Protein AF-A0A1B8G669-F1 (afdb_monomer)

Organism: NCBI:txid342668

Solvent-accessible surface area (backbone atoms only — not comparable to full-atom values): 7742 Å² total; per-residue (Å²): 76,89,90,43,80,83,47,59,54,50,76,42,77,56,64,81,62,70,72,69,57,39,79,70,33,42,80,42,39,36,42,38,40,19,25,47,84,47,41,55,90,72,31,67,42,45,39,46,28,55,77,31,49,72,41,61,69,50,46,32,31,29,53,52,32,22,74,42,31,85,47,66,61,32,31,49,42,53,76,68,62,53,53,67,71,57,50,62,73,39,25,88,41,30,24,78,47,56,22,59,59,42,46,53,52,54,51,50,53,51,51,44,50,46,37,32,62,76,65,68,42,66,71,62,54,60,61,54,51,38,79,77,34,91,51,44,42,76,61,84,130

Foldseek 3Di:
DVPDPPDQEEEAEADQDDDDLLPQEDAHEYEYEHEAPPDVVPHVSRVSRVVRHNYHYFYKYFYQAARCLLDCVLVCCVVVVPDPVVCVVCCNHGGPPRSVVSVVLNVLLVVQVCCCRVVVDDNCSNVVSCVVDVRMDTPDD

Structure (mmCIF, N/CA/C/O backbone):
data_AF-A0A1B8G669-F1
#
_entry.id   AF-A0A1B8G669-F1
#
loop_
_atom_site.group_PDB
_atom_site.id
_atom_site.type_symbol
_atom_site.label_atom_id
_atom_site.label_alt_id
_atom_site.label_comp_id
_atom_site.label_asym_id
_atom_site.label_entity_id
_atom_site.label_seq_id
_atom_site.pdbx_PDB_ins_code
_atom_site.Cartn_x
_atom_site.Cartn_y
_atom_site.Cartn_z
_atom_site.occupancy
_atom_site.B_iso_or_equiv
_atom_site.auth_seq_id
_atom_site.auth_comp_id
_atom_site.auth_asym_id
_atom_site.auth_atom_id
_atom_site.pdbx_PDB_model_num
ATOM 1 N N . MET A 1 1 ? -19.199 2.134 6.176 1.00 77.00 1 MET A N 1
ATOM 2 C CA . MET A 1 1 ? -18.895 2.968 7.336 1.00 77.00 1 MET A CA 1
ATOM 3 C C . MET A 1 1 ? -19.622 4.311 7.298 1.00 77.00 1 MET A C 1
ATOM 5 O O . MET A 1 1 ? -20.506 4.502 8.116 1.00 77.00 1 MET A O 1
ATOM 9 N N . LEU A 1 2 ? -19.334 5.208 6.340 1.00 85.50 2 LEU A N 1
ATOM 10 C CA . LEU A 1 2 ? -19.938 6.555 6.314 1.00 85.50 2 LEU A CA 1
ATOM 11 C C . LEU A 1 2 ? -21.415 6.590 5.864 1.00 85.50 2 LEU A C 1
ATOM 13 O O . LEU A 1 2 ? -22.224 7.297 6.455 1.00 85.50 2 LEU A O 1
ATOM 17 N N . ARG A 1 3 ? -21.767 5.848 4.801 1.00 89.62 3 ARG A N 1
ATOM 18 C CA . ARG A 1 3 ? -23.147 5.758 4.264 1.00 89.62 3 ARG A CA 1
ATOM 19 C C . ARG A 1 3 ? -23.824 4.408 4.504 1.00 89.62 3 ARG A C 1
ATOM 21 O O . ARG A 1 3 ? -25.043 4.330 4.501 1.00 89.62 3 ARG A O 1
ATOM 28 N N . ASP A 1 4 ? -23.036 3.360 4.727 1.00 93.69 4 ASP A N 1
ATOM 29 C CA . ASP A 1 4 ? -23.527 2.003 4.968 1.00 93.69 4 ASP A CA 1
ATOM 30 C C . ASP A 1 4 ? -22.874 1.424 6.224 1.00 93.69 4 ASP A C 1
ATOM 32 O O . ASP A 1 4 ? -21.666 1.182 6.242 1.00 93.69 4 ASP A O 1
ATOM 36 N N . LYS A 1 5 ? -23.655 1.209 7.285 1.00 92.94 5 LYS A N 1
ATOM 37 C CA . LYS A 1 5 ? -23.143 0.727 8.577 1.00 92.94 5 LYS A CA 1
ATOM 38 C C . LYS A 1 5 ? -22.708 -0.746 8.556 1.00 92.94 5 LYS A C 1
ATOM 40 O O . LYS A 1 5 ? -22.051 -1.167 9.502 1.00 92.94 5 LYS A O 1
ATOM 45 N N . ARG A 1 6 ? -23.031 -1.507 7.499 1.00 96.31 6 ARG A N 1
ATOM 46 C CA . ARG A 1 6 ? -22.665 -2.929 7.347 1.00 96.31 6 ARG A CA 1
ATOM 47 C C . ARG A 1 6 ? -21.196 -3.133 6.973 1.00 96.31 6 ARG A C 1
ATOM 49 O O . ARG A 1 6 ? -20.646 -4.194 7.229 1.00 96.31 6 ARG A O 1
ATOM 56 N N . ILE A 1 7 ? -20.557 -2.129 6.368 1.00 96.75 7 ILE A N 1
ATOM 57 C CA . ILE A 1 7 ? -19.135 -2.191 5.999 1.00 96.75 7 ILE A CA 1
ATOM 58 C C . ILE A 1 7 ? -18.276 -2.014 7.257 1.00 96.75 7 ILE A C 1
ATOM 60 O O . ILE A 1 7 ? -18.327 -0.953 7.890 1.00 96.75 7 ILE A O 1
ATOM 64 N N . VAL A 1 8 ? -17.487 -3.042 7.578 1.00 96.88 8 VAL A N 1
ATOM 65 C CA . VAL A 1 8 ? -16.754 -3.188 8.849 1.00 96.88 8 VAL A CA 1
ATOM 66 C C . VAL A 1 8 ? -15.307 -2.683 8.830 1.00 96.88 8 VAL A C 1
ATOM 68 O O . VAL A 1 8 ? -14.688 -2.614 9.884 1.00 96.88 8 VAL A O 1
ATOM 71 N N . GLY A 1 9 ? -14.779 -2.291 7.671 1.00 97.25 9 GLY A N 1
ATOM 72 C CA . GLY A 1 9 ? -13.442 -1.716 7.508 1.00 97.25 9 GLY A CA 1
ATOM 73 C C . GLY A 1 9 ? -13.203 -1.257 6.068 1.00 97.25 9 GLY A C 1
ATOM 74 O O . GLY A 1 9 ? -14.083 -1.433 5.222 1.00 97.25 9 GLY A O 1
ATOM 75 N N . GLY A 1 10 ? -12.049 -0.655 5.785 1.00 96.88 10 GLY A N 1
ATOM 76 C CA . GLY A 1 10 ? -11.677 -0.235 4.431 1.00 96.88 10 GLY A CA 1
ATOM 77 C C . GLY A 1 10 ? -10.173 -0.254 4.175 1.00 96.88 10 GLY A C 1
ATOM 78 O O . GLY A 1 10 ? -9.386 -0.024 5.086 1.00 96.88 10 GLY A O 1
ATOM 79 N N . ILE A 1 11 ? -9.796 -0.512 2.925 1.00 97.81 11 ILE A N 1
ATOM 80 C CA . ILE A 1 11 ? -8.425 -0.375 2.430 1.00 97.81 11 ILE A CA 1
ATOM 81 C C . ILE A 1 11 ? -8.451 0.659 1.310 1.00 97.81 11 ILE A C 1
ATOM 83 O O . ILE A 1 11 ? -9.306 0.583 0.426 1.00 97.81 11 ILE A O 1
ATOM 87 N N . ASN A 1 12 ? -7.524 1.608 1.345 1.00 97.56 12 ASN A N 1
ATOM 88 C CA . ASN A 1 12 ? -7.215 2.470 0.217 1.00 97.56 12 ASN A CA 1
ATOM 89 C C . ASN A 1 12 ? -5.850 2.068 -0.354 1.00 97.56 12 ASN A C 1
ATOM 91 O O . ASN A 1 12 ? -4.840 2.188 0.338 1.00 97.56 12 ASN A O 1
ATOM 95 N N . LEU A 1 13 ? -5.851 1.571 -1.591 1.00 98.62 13 LEU A N 1
ATOM 96 C CA . LEU A 1 13 ? -4.649 1.232 -2.346 1.00 98.62 13 LEU A CA 1
ATOM 97 C C . LEU A 1 13 ? -4.301 2.423 -3.240 1.00 98.62 13 LEU A C 1
ATOM 99 O O . LEU A 1 13 ? -4.846 2.574 -4.330 1.00 98.62 13 LEU A O 1
ATOM 103 N N . ASP A 1 14 ? -3.434 3.286 -2.721 1.00 98.31 14 ASP A N 1
ATOM 104 C CA . ASP A 1 14 ? -2.803 4.395 -3.434 1.00 98.31 14 ASP A CA 1
ATOM 105 C C . ASP A 1 14 ? -3.724 5.485 -4.027 1.00 98.31 14 ASP A C 1
ATOM 107 O O . ASP A 1 14 ? -3.309 6.301 -4.850 1.00 98.31 14 ASP A O 1
ATOM 111 N N . GLY A 1 15 ? -4.989 5.552 -3.611 1.00 97.12 15 GLY A N 1
ATOM 112 C CA . GLY A 1 15 ? -5.924 6.580 -4.064 1.00 97.12 15 GLY A CA 1
ATOM 113 C C . GLY A 1 15 ? -5.866 7.846 -3.211 1.00 97.12 15 GLY A C 1
ATOM 114 O O . GLY A 1 15 ? -5.892 7.775 -1.983 1.00 97.12 15 GLY A O 1
ATOM 115 N N . SER A 1 16 ? -5.884 9.031 -3.820 1.00 96.06 16 SER A N 1
ATOM 116 C CA . SER A 1 16 ? -6.201 10.260 -3.077 1.00 96.06 16 SER A CA 1
ATOM 117 C C . SER A 1 16 ? -7.656 10.240 -2.597 1.00 96.06 16 SER A C 1
ATOM 119 O O . SER A 1 16 ? -8.542 9.679 -3.250 1.00 96.06 16 SER A O 1
ATOM 121 N N . PHE A 1 17 ? -7.917 10.852 -1.445 1.00 93.56 17 PHE A N 1
ATOM 122 C CA . PHE A 1 17 ? -9.280 11.021 -0.956 1.00 93.56 17 PHE A CA 1
ATOM 123 C C . PHE A 1 17 ? -9.914 12.254 -1.590 1.00 93.56 17 PHE A C 1
ATOM 125 O O . PHE A 1 17 ? -9.278 13.281 -1.803 1.00 93.56 17 PHE A O 1
ATOM 132 N N . PHE A 1 18 ? -11.211 12.158 -1.860 1.00 88.38 18 PHE A N 1
ATOM 133 C CA . PHE A 1 18 ? -11.995 13.256 -2.406 1.00 88.38 18 PHE A CA 1
ATOM 134 C C . PHE A 1 18 ? -13.278 13.424 -1.595 1.00 88.38 18 PHE A C 1
ATOM 136 O O . PHE A 1 18 ? -13.804 12.469 -1.018 1.00 88.38 18 PHE A O 1
ATOM 143 N N . SER A 1 19 ? -13.861 14.623 -1.646 1.00 77.06 19 SER A N 1
ATOM 144 C CA . SER A 1 19 ? -15.194 14.912 -1.101 1.00 77.06 19 SER A CA 1
ATOM 145 C C . SER A 1 19 ? -15.297 14.845 0.437 1.00 77.06 19 SER A C 1
ATOM 147 O O . SER A 1 19 ? -14.321 14.874 1.178 1.00 77.06 19 SER A O 1
ATOM 149 N N . THR A 1 20 ? -16.539 14.784 0.924 1.00 70.31 20 THR A N 1
ATOM 150 C CA . THR A 1 20 ? -16.951 14.908 2.332 1.00 70.31 20 THR A CA 1
ATOM 151 C C . THR A 1 20 ? -16.375 13.861 3.287 1.00 70.31 20 THR A C 1
ATOM 153 O O . THR A 1 20 ? -16.518 14.029 4.498 1.00 70.31 20 THR A O 1
ATOM 156 N N . VAL A 1 21 ? -15.757 12.782 2.788 1.00 69.81 21 VAL A N 1
ATOM 157 C CA . VAL A 1 21 ? -15.118 11.778 3.654 1.00 69.81 21 VAL A CA 1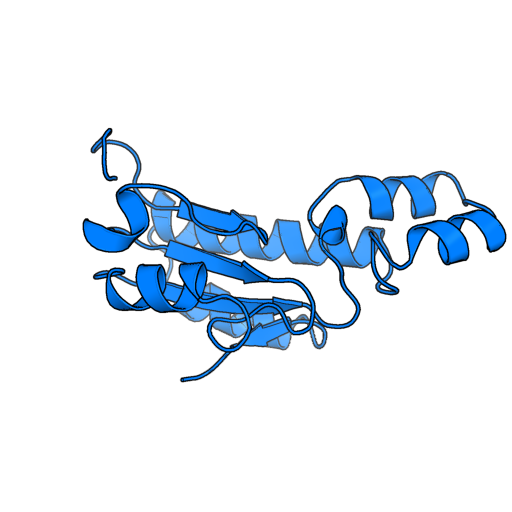
ATOM 158 C C . VAL A 1 21 ? -13.937 12.373 4.415 1.00 69.81 21 VAL A C 1
ATOM 160 O O . VAL A 1 21 ? -13.767 12.028 5.583 1.00 69.81 21 VAL A O 1
ATOM 163 N N . MET A 1 22 ? -13.222 13.320 3.794 1.00 73.50 22 MET A N 1
ATOM 164 C CA . MET A 1 22 ? -12.069 13.997 4.388 1.00 73.50 22 MET A CA 1
ATOM 165 C C . MET A 1 22 ? -12.450 14.682 5.706 1.00 73.50 22 MET A C 1
ATOM 167 O O . MET A 1 22 ? -11.728 14.544 6.677 1.00 73.50 22 MET A O 1
ATOM 171 N N . ASN A 1 23 ? -13.651 15.274 5.784 1.00 74.19 23 ASN A N 1
ATOM 172 C CA . ASN A 1 23 ? -14.068 16.073 6.946 1.00 74.19 23 ASN A CA 1
ATOM 173 C C . ASN A 1 23 ? -14.972 15.304 7.927 1.00 74.19 23 ASN A C 1
ATOM 175 O O . ASN A 1 23 ? -15.052 15.633 9.107 1.00 74.19 23 ASN A O 1
ATOM 179 N N . LYS A 1 24 ? -15.736 14.305 7.458 1.00 81.69 24 LYS A N 1
ATOM 180 C CA . LYS A 1 24 ? -16.654 13.543 8.334 1.00 81.69 24 LYS A CA 1
ATOM 181 C C . LYS A 1 24 ? -15.936 12.435 9.107 1.00 81.69 24 LYS A C 1
ATOM 183 O O . LYS A 1 24 ? -16.358 12.052 10.206 1.00 81.69 24 LYS A O 1
ATOM 188 N N . GLY A 1 25 ? -14.859 11.906 8.536 1.00 82.81 25 GLY A N 1
ATOM 189 C CA . GLY A 1 25 ? -14.071 10.847 9.142 1.00 82.81 25 GLY A CA 1
ATOM 190 C C . GLY A 1 25 ? -14.767 9.497 9.230 1.00 82.81 25 GLY A C 1
ATOM 191 O O . GLY A 1 25 ? -15.946 9.327 8.912 1.00 82.81 25 GLY A O 1
ATOM 192 N N . LEU A 1 26 ? -14.004 8.520 9.698 1.00 91.88 26 LEU A N 1
ATOM 193 C CA . LEU A 1 26 ? -14.315 7.098 9.624 1.00 91.88 26 LEU A CA 1
ATOM 194 C C . LEU A 1 26 ? -14.053 6.448 10.997 1.00 91.88 26 LEU A C 1
ATOM 196 O O . LEU A 1 26 ? -13.063 6.749 11.658 1.00 91.88 26 LEU A O 1
ATOM 200 N N . ASP A 1 27 ? -14.970 5.596 11.459 1.00 93.31 27 ASP A N 1
ATOM 201 C CA . ASP A 1 27 ? -15.020 5.000 12.806 1.00 93.31 27 ASP A CA 1
ATOM 202 C C . ASP A 1 27 ? -14.854 3.462 12.828 1.00 93.31 27 ASP A C 1
ATOM 204 O O . ASP A 1 27 ? -15.217 2.788 13.796 1.00 93.31 27 ASP A O 1
ATOM 208 N N . ARG A 1 28 ? -14.289 2.895 11.762 1.00 95.88 28 ARG A N 1
ATOM 209 C CA . ARG A 1 28 ? -13.956 1.472 11.589 1.00 95.88 28 ARG A CA 1
ATOM 210 C C . ARG A 1 28 ? -12.504 1.329 11.125 1.00 95.88 28 ARG A C 1
ATOM 212 O O . ARG A 1 28 ? -11.973 2.310 10.601 1.00 95.88 28 ARG A O 1
ATOM 219 N N . PRO A 1 29 ? -11.880 0.145 11.294 1.00 97.31 29 PRO A N 1
ATOM 220 C CA . PRO A 1 29 ? -10.510 -0.093 10.866 1.00 97.31 29 PRO A CA 1
ATOM 221 C C . PRO A 1 29 ? -10.246 0.353 9.429 1.00 97.31 29 PRO A C 1
ATOM 223 O O . PRO A 1 29 ? -11.058 0.077 8.539 1.00 97.31 29 PRO A O 1
ATOM 226 N N . PHE A 1 30 ? -9.125 1.034 9.207 1.00 97.06 30 PHE A N 1
ATOM 227 C CA . PHE A 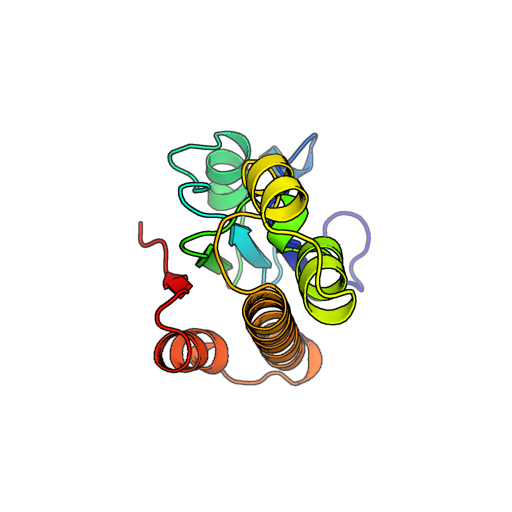1 30 ? -8.781 1.555 7.890 1.00 97.06 30 PHE A CA 1
ATOM 228 C C . PHE A 1 30 ? -7.286 1.418 7.592 1.00 97.06 30 PHE A C 1
ATOM 230 O O . PHE A 1 30 ? -6.455 1.880 8.367 1.00 97.06 30 PHE A O 1
ATOM 237 N N . LEU A 1 31 ? -6.948 0.792 6.469 1.00 97.56 31 LEU A N 1
ATOM 238 C CA . LEU A 1 31 ? -5.578 0.686 5.970 1.00 97.56 31 LEU A CA 1
ATOM 239 C C . LEU A 1 31 ? -5.398 1.636 4.787 1.00 97.56 31 LEU A C 1
ATOM 241 O O . LEU A 1 31 ? -6.224 1.654 3.875 1.00 97.56 31 LEU A O 1
ATOM 245 N N . ILE A 1 32 ? -4.313 2.398 4.791 1.00 97.69 32 ILE A N 1
ATOM 246 C CA . ILE A 1 32 ? -3.851 3.149 3.629 1.00 97.69 32 ILE A CA 1
ATOM 247 C C . ILE A 1 32 ? -2.516 2.541 3.198 1.00 97.69 32 ILE A C 1
ATOM 249 O O . ILE A 1 32 ? -1.624 2.374 4.027 1.00 97.69 32 ILE A O 1
ATOM 253 N N . PHE A 1 33 ? -2.388 2.182 1.923 1.00 98.38 33 PHE A N 1
ATOM 254 C CA . PHE A 1 33 ? -1.173 1.589 1.376 1.00 98.38 33 PHE A CA 1
ATOM 255 C C . PHE A 1 33 ? -0.788 2.326 0.097 1.00 98.38 33 PHE A C 1
ATOM 257 O O . PHE A 1 33 ? -1.528 2.281 -0.884 1.00 98.38 33 PHE A O 1
ATOM 264 N N . GLY A 1 34 ? 0.321 3.058 0.151 1.00 98.31 34 GLY A N 1
ATOM 265 C CA . GLY A 1 34 ? 0.791 3.919 -0.925 1.00 98.31 34 GLY A CA 1
ATOM 266 C C . GLY A 1 34 ? 1.975 3.362 -1.672 1.00 98.31 34 GLY A C 1
ATOM 267 O O . GLY A 1 34 ? 2.735 2.540 -1.151 1.00 98.31 34 GLY A O 1
ATOM 268 N N . HIS A 1 35 ? 2.146 3.860 -2.890 1.00 98.56 35 HIS A N 1
ATOM 269 C CA . HIS A 1 35 ? 3.384 3.672 -3.614 1.00 98.56 35 HIS A CA 1
ATOM 270 C C . HIS A 1 35 ? 4.543 4.423 -2.947 1.00 98.56 35 HIS A C 1
ATOM 272 O O . HIS A 1 35 ? 4.372 5.159 -1.970 1.00 98.56 35 HIS A O 1
ATOM 278 N N . GLU A 1 36 ? 5.749 4.237 -3.475 1.00 97.94 36 GLU A N 1
ATOM 279 C CA . GLU A 1 36 ? 6.948 4.858 -2.925 1.00 97.94 36 GLU A CA 1
ATOM 280 C C . GLU A 1 36 ? 6.790 6.385 -2.840 1.00 97.94 36 GLU A C 1
ATOM 282 O O . GLU A 1 36 ? 6.435 7.046 -3.812 1.00 97.94 36 GLU A O 1
ATOM 287 N N . ASN A 1 37 ? 7.069 6.955 -1.666 1.00 95.69 37 ASN A N 1
ATOM 288 C CA . ASN A 1 37 ? 6.904 8.380 -1.352 1.00 95.69 37 ASN A CA 1
ATOM 289 C C . ASN A 1 37 ? 5.461 8.911 -1.374 1.00 95.69 37 ASN A C 1
ATOM 291 O O . ASN A 1 37 ? 5.278 10.109 -1.147 1.00 95.69 37 ASN A O 1
ATOM 295 N N . LYS A 1 38 ? 4.433 8.077 -1.566 1.00 96.50 38 LYS A N 1
ATOM 296 C CA . LYS A 1 38 ? 3.038 8.473 -1.356 1.00 96.50 38 LYS A CA 1
ATOM 297 C C . LYS A 1 38 ? 2.667 8.310 0.111 1.00 96.50 38 LYS A C 1
ATOM 299 O O . LYS A 1 38 ? 2.410 7.208 0.582 1.00 96.50 38 LYS A O 1
ATOM 304 N N . THR A 1 39 ? 2.655 9.422 0.833 1.00 96.44 39 THR A N 1
ATOM 305 C CA . THR A 1 39 ? 2.385 9.450 2.272 1.00 96.44 39 THR A CA 1
ATOM 306 C C . THR A 1 39 ? 1.509 10.640 2.625 1.00 96.44 39 THR A C 1
ATOM 308 O O . THR A 1 39 ? 1.314 11.547 1.815 1.00 96.44 39 THR A O 1
ATOM 311 N N . GLN A 1 40 ? 1.068 10.727 3.876 1.00 95.12 40 GLN A N 1
ATOM 312 C CA . GLN A 1 40 ? 0.473 11.961 4.398 1.00 95.12 40 GLN A CA 1
ATOM 313 C C . GLN A 1 40 ? 1.379 13.206 4.279 1.00 95.12 40 GLN A C 1
ATOM 315 O O . GLN A 1 40 ? 0.902 14.312 4.493 1.00 95.12 40 GLN A O 1
ATOM 320 N N . ALA A 1 41 ? 2.694 13.076 4.065 1.00 94.44 41 ALA A N 1
ATOM 321 C CA . ALA A 1 41 ? 3.571 14.237 3.864 1.00 94.44 41 ALA A CA 1
ATOM 322 C C . ALA A 1 41 ? 3.557 14.753 2.415 1.00 94.44 41 ALA A C 1
ATOM 324 O O . ALA A 1 41 ? 3.995 15.870 2.159 1.00 94.44 41 ALA A O 1
ATOM 325 N N . THR A 1 42 ? 3.079 13.938 1.473 1.00 95.88 42 THR A N 1
ATOM 326 C CA . THR A 1 42 ? 3.074 14.231 0.032 1.00 95.88 42 THR A CA 1
ATOM 327 C C . THR A 1 42 ? 1.669 14.221 -0.575 1.00 95.88 42 THR A C 1
ATOM 329 O O . THR A 1 42 ? 1.500 14.568 -1.744 1.00 95.88 42 THR A O 1
ATOM 332 N N . ASP A 1 43 ? 0.650 13.843 0.202 1.00 95.94 43 ASP A N 1
ATOM 333 C CA . ASP A 1 43 ? -0.764 13.943 -0.148 1.00 95.94 43 ASP A CA 1
ATOM 334 C C . ASP A 1 43 ? -1.572 14.580 0.990 1.00 95.94 43 ASP A C 1
ATOM 336 O O . ASP A 1 43 ? -1.878 13.943 2.003 1.00 95.94 43 ASP A O 1
ATOM 340 N N . ASP A 1 44 ? -1.986 15.828 0.779 1.00 94.38 44 ASP A N 1
ATOM 341 C CA . ASP A 1 44 ? -2.817 16.580 1.722 1.00 94.38 44 ASP A CA 1
ATOM 342 C C . ASP A 1 44 ? -4.154 15.881 2.009 1.00 94.38 44 ASP A C 1
ATOM 344 O O . ASP A 1 44 ? -4.654 15.928 3.132 1.00 94.38 44 ASP A O 1
ATOM 348 N N . SER A 1 45 ? -4.730 15.170 1.032 1.00 95.06 45 SER A N 1
ATOM 349 C CA . SER A 1 45 ? -5.976 14.420 1.233 1.00 95.06 45 SER A CA 1
ATOM 350 C C . SER A 1 45 ? -5.789 13.233 2.180 1.00 95.06 45 SER A C 1
ATOM 352 O O . SER A 1 45 ? -6.718 12.868 2.910 1.00 95.06 45 SER A O 1
ATOM 354 N N . TRP A 1 46 ? -4.591 12.639 2.200 1.00 95.44 46 TRP A N 1
ATOM 355 C CA . TRP A 1 46 ? -4.234 11.592 3.154 1.00 95.44 46 TRP A CA 1
ATOM 356 C C . TRP A 1 46 ? -4.029 12.179 4.538 1.00 95.44 46 TRP A C 1
ATOM 358 O O . TRP A 1 46 ? -4.592 11.639 5.485 1.00 95.44 46 TRP A O 1
ATOM 368 N N . ALA A 1 47 ? -3.293 13.288 4.661 1.00 94.31 47 ALA A N 1
ATOM 369 C CA . ALA A 1 47 ? -3.109 13.979 5.938 1.00 94.31 47 ALA A CA 1
ATOM 370 C C . ALA A 1 47 ? -4.456 14.370 6.567 1.00 94.31 47 ALA A C 1
ATOM 372 O O . ALA A 1 47 ? -4.731 14.051 7.728 1.00 94.31 47 ALA A O 1
ATOM 373 N N . GLU A 1 48 ? -5.326 14.991 5.769 1.00 93.62 48 GLU A N 1
ATOM 374 C CA . GLU A 1 48 ? -6.648 15.430 6.202 1.00 93.62 48 GLU A CA 1
ATOM 375 C C . GLU A 1 48 ? -7.508 14.238 6.628 1.00 93.62 48 GLU A C 1
ATOM 377 O O . GLU A 1 48 ? -8.035 14.209 7.742 1.00 93.62 48 GLU A O 1
ATOM 382 N N . THR A 1 49 ? -7.601 13.201 5.789 1.00 93.25 49 THR A N 1
ATOM 383 C CA . THR A 1 49 ? -8.406 12.015 6.110 1.00 93.25 49 THR A CA 1
ATOM 384 C C . THR A 1 49 ? -7.854 11.275 7.324 1.00 93.25 49 THR A C 1
ATOM 386 O O . THR A 1 49 ? -8.632 10.851 8.181 1.00 93.25 49 THR A O 1
ATOM 389 N N . TRP A 1 50 ? -6.529 11.142 7.437 1.00 94.81 50 TRP A N 1
ATOM 390 C CA . TRP A 1 50 ? -5.864 10.452 8.539 1.00 94.81 50 TRP A CA 1
ATOM 391 C C . TRP A 1 50 ? -6.207 11.063 9.893 1.00 94.81 50 TRP A C 1
ATOM 393 O O . TRP A 1 50 ? -6.462 10.319 10.847 1.00 94.81 50 TRP A O 1
ATOM 403 N N . SER A 1 51 ? -6.266 12.396 9.980 1.00 93.62 51 SER A N 1
ATOM 404 C CA . SER A 1 51 ? -6.654 13.100 11.210 1.00 93.62 51 SER A CA 1
ATOM 405 C C . SER A 1 51 ? -8.099 12.793 11.636 1.00 93.62 51 SER A C 1
ATOM 407 O O . SER A 1 51 ? -8.415 12.796 12.826 1.00 93.62 51 SER A O 1
ATOM 409 N N . HIS A 1 52 ? -8.950 12.396 10.685 1.00 93.44 52 HIS A N 1
ATOM 410 C CA . HIS A 1 52 ? -10.354 12.051 10.896 1.00 93.44 52 HIS A CA 1
ATOM 411 C C . HIS A 1 52 ? -10.638 10.534 10.986 1.00 93.44 52 HIS A C 1
ATOM 413 O O . HIS A 1 52 ? -11.796 10.130 11.167 1.00 93.44 52 HIS A O 1
ATOM 419 N N . LEU A 1 53 ? -9.618 9.672 10.904 1.00 94.25 53 LEU A N 1
ATOM 420 C CA . LEU A 1 53 ? -9.730 8.235 11.188 1.00 94.25 53 LEU A CA 1
ATOM 421 C C . LEU A 1 53 ? -9.686 7.992 12.708 1.00 94.25 53 LEU A C 1
ATOM 423 O O . LEU A 1 53 ? -8.666 8.249 13.353 1.00 94.25 53 LEU A O 1
ATOM 427 N N . ARG A 1 54 ? -10.787 7.476 13.273 1.00 94.38 54 ARG A N 1
ATOM 428 C CA . ARG A 1 54 ? -11.027 7.361 14.732 1.00 94.38 54 ARG A CA 1
ATOM 429 C C . ARG A 1 54 ? -10.920 5.942 15.297 1.00 94.38 54 ARG A C 1
ATOM 431 O O . ARG A 1 54 ? -11.160 5.734 16.482 1.00 94.38 54 ARG A O 1
ATOM 438 N N . SER A 1 55 ? -10.632 4.958 14.454 1.00 94.81 55 SER A N 1
ATOM 439 C CA . SER A 1 55 ? -10.468 3.556 14.853 1.00 94.81 55 SER A CA 1
ATOM 440 C C . SER A 1 55 ? -9.034 3.096 14.592 1.00 94.81 55 SER A C 1
ATOM 442 O O . SER A 1 55 ? -8.152 3.921 14.351 1.00 94.81 55 SER A O 1
ATOM 444 N N . TRP A 1 56 ? -8.801 1.781 14.634 1.00 95.88 56 TRP A N 1
ATOM 445 C CA . TRP A 1 56 ? -7.531 1.205 14.209 1.00 95.88 56 TRP A CA 1
ATOM 446 C C . TRP A 1 56 ? -7.180 1.695 12.800 1.00 95.88 56 TRP A C 1
ATOM 448 O O . TRP A 1 56 ? -8.017 1.660 11.896 1.00 95.88 56 TRP A O 1
ATOM 458 N N . LYS A 1 57 ? -5.950 2.163 12.618 1.00 95.62 57 LYS A N 1
ATOM 459 C CA . LYS A 1 57 ? -5.464 2.645 11.332 1.00 95.62 57 LYS A CA 1
ATOM 460 C C . LYS A 1 57 ? -3.994 2.321 11.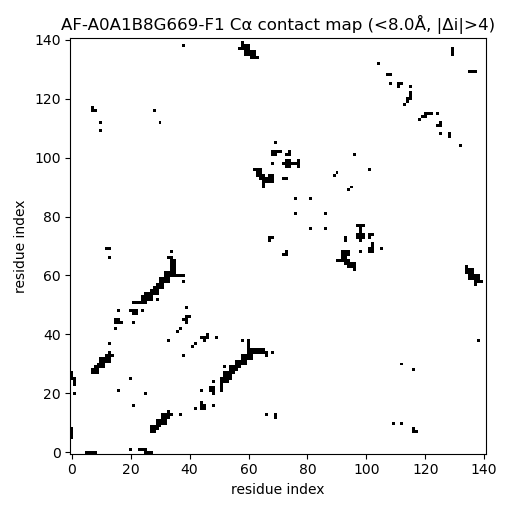160 1.00 95.62 57 LYS A C 1
ATOM 462 O O . LYS A 1 57 ? -3.270 2.230 12.149 1.00 95.62 57 LYS A O 1
ATOM 467 N N . LEU A 1 58 ? -3.588 2.147 9.913 1.00 96.44 58 LEU A N 1
ATOM 468 C CA . LEU A 1 58 ? -2.204 1.910 9.532 1.00 96.44 58 LEU A CA 1
ATOM 469 C C . LEU A 1 58 ? -1.947 2.570 8.178 1.00 96.44 58 LEU A C 1
ATOM 471 O O . LEU A 1 58 ? -2.813 2.527 7.301 1.00 96.44 58 LEU A O 1
ATOM 475 N N . GLU A 1 59 ? -0.777 3.180 8.037 1.00 97.44 59 GLU A N 1
ATOM 476 C CA . GLU A 1 59 ? -0.263 3.698 6.774 1.00 97.44 59 GLU A CA 1
ATOM 477 C C . GLU A 1 59 ? 0.993 2.917 6.408 1.00 97.44 59 GLU A C 1
ATOM 479 O O . GLU A 1 59 ? 1.886 2.733 7.239 1.00 97.44 59 GLU A O 1
ATOM 484 N N . LEU A 1 60 ? 1.033 2.439 5.171 1.00 97.69 60 LEU A N 1
ATOM 485 C CA . LEU A 1 60 ? 2.135 1.668 4.622 1.00 97.69 60 LEU A CA 1
ATOM 486 C C . LEU A 1 60 ? 2.659 2.326 3.348 1.00 97.69 60 LEU A C 1
ATOM 488 O O . LEU A 1 60 ? 1.875 2.863 2.562 1.00 97.69 60 LEU A O 1
ATOM 492 N N . GLY A 1 61 ? 3.964 2.217 3.124 1.00 97.69 61 GLY A N 1
ATOM 493 C CA . GLY A 1 61 ? 4.618 2.556 1.864 1.00 97.69 61 GLY A CA 1
ATOM 494 C C . GLY A 1 61 ? 5.200 1.312 1.199 1.00 97.69 61 GLY A C 1
ATOM 495 O O . GLY A 1 61 ? 5.744 0.447 1.882 1.00 97.69 61 GLY A O 1
ATOM 496 N N . LEU A 1 62 ? 5.086 1.222 -0.127 1.00 98.50 62 LEU A N 1
ATOM 497 C CA . LEU A 1 62 ? 5.690 0.165 -0.940 1.00 98.50 62 LEU A CA 1
ATOM 498 C C . LEU A 1 62 ? 6.873 0.728 -1.738 1.00 98.50 62 LEU A C 1
ATOM 500 O O . LEU A 1 62 ? 6.691 1.515 -2.662 1.00 98.50 62 LEU A O 1
ATOM 504 N N . ALA A 1 63 ? 8.094 0.325 -1.416 1.00 98.31 63 ALA A N 1
ATOM 505 C CA . ALA A 1 63 ? 9.295 0.739 -2.134 1.00 98.31 63 ALA A CA 1
ATOM 506 C C . ALA A 1 63 ? 9.276 0.273 -3.600 1.00 98.31 63 ALA A C 1
ATOM 508 O O . ALA A 1 63 ? 8.690 -0.759 -3.936 1.00 98.31 63 ALA A O 1
ATOM 509 N N . LYS A 1 64 ? 9.957 1.023 -4.477 1.00 98.31 64 LYS A N 1
ATOM 510 C CA . LYS A 1 64 ? 10.096 0.731 -5.919 1.00 98.31 64 LYS A CA 1
ATOM 511 C C . LYS A 1 64 ? 8.773 0.595 -6.681 1.00 98.31 64 LYS A C 1
ATOM 513 O O . LYS A 1 64 ? 8.736 -0.010 -7.754 1.00 98.31 64 LYS A O 1
ATOM 518 N N . SER A 1 65 ? 7.692 1.149 -6.151 1.00 98.69 65 SER A N 1
ATOM 519 C CA . SER A 1 65 ? 6.360 1.064 -6.742 1.00 98.69 65 SER A CA 1
ATOM 520 C C . SER A 1 65 ? 5.867 2.417 -7.248 1.00 98.69 65 SER A C 1
ATOM 522 O O . SER A 1 65 ? 6.413 3.468 -6.915 1.00 98.69 65 SER A O 1
ATOM 524 N N . GLN A 1 66 ? 4.826 2.372 -8.070 1.00 98.62 66 GLN A N 1
ATOM 525 C CA . GLN A 1 66 ? 4.086 3.514 -8.596 1.00 98.62 66 GLN A CA 1
ATOM 526 C C . GLN A 1 66 ? 2.586 3.201 -8.562 1.00 98.62 66 GLN A C 1
ATOM 528 O O . GLN A 1 66 ? 2.173 2.105 -8.186 1.00 98.62 66 GLN A O 1
ATOM 533 N N . HIS A 1 67 ? 1.751 4.147 -8.982 1.00 98.31 67 HIS A N 1
ATOM 534 C CA . HIS A 1 67 ? 0.298 4.028 -8.851 1.00 98.31 67 HIS A CA 1
ATOM 535 C C . HIS A 1 67 ? -0.303 2.731 -9.421 1.00 98.31 67 HIS A C 1
ATOM 537 O O . HIS A 1 67 ? -1.129 2.084 -8.779 1.00 98.31 67 HIS A O 1
ATOM 543 N N . TYR A 1 68 ? 0.147 2.287 -10.599 1.00 98.31 68 TYR A N 1
ATOM 544 C CA . TYR A 1 68 ? -0.363 1.057 -11.213 1.00 98.31 68 TYR A CA 1
ATOM 545 C C . TYR A 1 68 ? 0.238 -0.226 -10.629 1.00 98.31 68 TYR A C 1
ATOM 547 O O . TYR A 1 68 ? -0.182 -1.312 -11.032 1.00 98.31 68 TYR A O 1
ATOM 555 N N . THR A 1 69 ? 1.163 -0.144 -9.667 1.00 98.62 69 THR A N 1
ATOM 556 C CA . THR A 1 69 ? 1.662 -1.324 -8.945 1.00 98.62 69 THR A CA 1
ATOM 557 C C . THR A 1 69 ? 0.537 -2.069 -8.224 1.00 98.62 69 THR A C 1
ATOM 559 O O . THR A 1 69 ? 0.569 -3.290 -8.133 1.00 98.62 69 THR A O 1
ATOM 562 N N . PHE A 1 70 ? -0.500 -1.356 -7.781 1.00 98.62 70 PHE A N 1
ATOM 563 C CA . PHE A 1 70 ? -1.667 -1.917 -7.090 1.00 98.62 70 PHE A CA 1
ATOM 564 C C . PHE A 1 70 ? -2.741 -2.479 -8.043 1.00 98.62 70 PHE A C 1
ATOM 566 O O . PHE A 1 70 ? -3.918 -2.557 -7.690 1.00 98.62 70 PHE A O 1
ATOM 573 N N . SER A 1 71 ? -2.352 -2.852 -9.263 1.00 98.38 71 SER A N 1
ATOM 574 C CA . SER A 1 71 ? -3.213 -3.459 -10.285 1.00 98.38 71 SER A CA 1
ATOM 575 C C . SER A 1 71 ? -2.556 -4.715 -10.863 1.00 98.38 71 SER A C 1
ATOM 577 O O . SER A 1 71 ? -1.414 -5.021 -10.537 1.00 98.38 71 SER A O 1
ATOM 579 N N . ASP A 1 72 ? -3.234 -5.411 -11.777 1.00 98.19 72 ASP A N 1
ATOM 580 C CA . ASP A 1 72 ? -2.654 -6.578 -12.456 1.00 98.19 72 ASP A CA 1
ATOM 581 C C . ASP A 1 72 ? -1.594 -6.204 -13.510 1.00 98.19 72 ASP A C 1
ATOM 583 O O . ASP A 1 72 ? -0.878 -7.076 -13.997 1.00 98.19 72 ASP A O 1
ATOM 587 N N . LEU A 1 73 ? -1.464 -4.922 -13.883 1.00 98.31 73 LEU A N 1
ATOM 588 C CA . LEU A 1 73 ? -0.581 -4.490 -14.974 1.00 98.31 73 LEU A CA 1
ATOM 589 C C . LEU A 1 73 ? 0.892 -4.929 -14.806 1.00 98.31 73 LEU A C 1
ATOM 591 O O . LEU A 1 73 ? 1.431 -5.483 -15.764 1.00 98.31 73 LEU A O 1
ATOM 595 N N . PRO A 1 74 ? 1.556 -4.751 -13.646 1.00 98.19 74 PRO A N 1
ATOM 596 C CA . PRO A 1 74 ? 2.931 -5.213 -13.457 1.00 98.19 74 PRO A CA 1
ATOM 597 C C . PRO A 1 74 ? 3.050 -6.737 -13.607 1.00 98.19 74 PRO A C 1
ATOM 599 O O . PRO A 1 74 ? 3.931 -7.229 -14.307 1.00 98.19 74 PRO A O 1
ATOM 602 N N . ALA A 1 75 ? 2.131 -7.497 -13.001 1.00 98.38 75 ALA A N 1
ATOM 603 C CA . ALA A 1 75 ? 2.119 -8.956 -13.088 1.00 98.38 75 ALA A CA 1
ATOM 604 C C . ALA A 1 75 ? 1.900 -9.444 -14.531 1.00 98.38 75 ALA A C 1
ATOM 606 O O . ALA A 1 75 ? 2.552 -10.391 -14.970 1.00 98.38 75 ALA A O 1
ATOM 607 N N . LEU A 1 76 ? 1.034 -8.773 -15.297 1.00 98.44 76 LEU A N 1
ATOM 608 C CA . LEU A 1 76 ? 0.826 -9.063 -16.715 1.00 98.44 76 LEU A CA 1
ATOM 609 C C . LEU A 1 76 ? 2.094 -8.814 -17.539 1.00 98.44 76 LEU A C 1
ATOM 611 O O . LEU A 1 76 ? 2.428 -9.646 -18.380 1.00 98.44 76 LEU A O 1
ATOM 615 N N . LEU A 1 77 ? 2.824 -7.721 -17.287 1.00 98.00 77 LEU A N 1
ATOM 616 C CA . LEU A 1 77 ? 4.100 -7.445 -17.962 1.00 98.00 77 LEU A CA 1
ATOM 617 C C . LEU A 1 77 ? 5.127 -8.557 -17.702 1.00 98.00 77 LEU A C 1
ATOM 619 O O . LEU A 1 77 ? 5.797 -9.000 -18.635 1.00 98.00 77 LEU A O 1
ATOM 623 N N . ASN A 1 78 ? 5.193 -9.055 -16.465 1.00 97.25 78 ASN A N 1
ATOM 624 C CA . ASN A 1 78 ? 6.021 -10.201 -16.096 1.00 97.25 78 ASN A CA 1
ATOM 625 C C . ASN A 1 78 ? 5.613 -11.484 -16.838 1.00 97.25 78 ASN A C 1
ATOM 627 O O . ASN A 1 78 ? 6.444 -12.108 -17.494 1.00 97.25 78 ASN A O 1
ATOM 631 N N . VAL A 1 79 ? 4.339 -11.882 -16.757 1.00 97.88 79 VAL A N 1
ATOM 632 C CA . VAL A 1 79 ? 3.847 -13.154 -17.328 1.00 97.88 79 VAL A CA 1
ATOM 633 C C . VAL A 1 79 ? 3.935 -13.170 -18.856 1.00 97.88 79 VAL A C 1
ATOM 635 O O . VAL A 1 79 ? 4.202 -14.210 -19.458 1.00 97.88 79 VAL A O 1
ATOM 638 N N . LEU A 1 80 ? 3.742 -12.017 -19.498 1.00 97.94 80 LEU A N 1
ATOM 639 C CA . LEU A 1 80 ? 3.875 -11.869 -20.946 1.00 97.94 80 LEU A CA 1
ATOM 640 C C . LEU A 1 80 ? 5.330 -11.733 -21.409 1.00 97.94 80 LEU A C 1
ATOM 642 O O . LEU A 1 80 ? 5.558 -11.638 -22.613 1.00 97.94 80 LEU A O 1
ATOM 646 N N . HIS A 1 81 ? 6.300 -11.745 -20.487 1.00 96.88 81 HIS A N 1
ATOM 647 C CA . HIS A 1 81 ? 7.718 -11.529 -20.777 1.00 96.88 81 HIS A CA 1
ATOM 648 C C . HIS A 1 81 ? 7.927 -10.257 -21.608 1.00 96.88 81 HIS A C 1
ATOM 650 O O . HIS A 1 81 ? 8.587 -10.277 -22.651 1.00 96.88 81 HIS A O 1
ATOM 656 N N . ALA A 1 82 ? 7.298 -9.159 -21.173 1.00 97.69 82 ALA A N 1
ATOM 657 C CA . ALA A 1 82 ? 7.348 -7.892 -21.884 1.00 97.69 82 ALA A CA 1
ATOM 658 C C . ALA A 1 82 ? 8.813 -7.486 -22.158 1.00 97.69 82 ALA A C 1
ATOM 660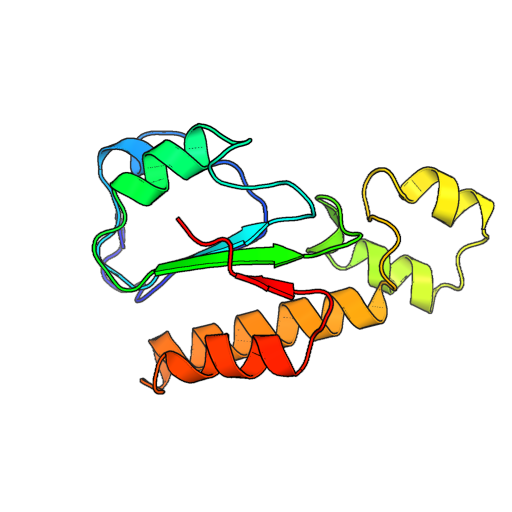 O O . ALA A 1 82 ? 9.646 -7.560 -21.251 1.00 97.69 82 ALA A O 1
ATOM 661 N N . PRO A 1 83 ? 9.149 -7.055 -23.388 1.00 97.75 83 PRO A N 1
ATOM 662 C CA . PRO A 1 83 ? 10.490 -6.583 -23.709 1.00 97.75 83 PRO A CA 1
ATOM 663 C C . PRO A 1 83 ? 10.925 -5.428 -22.804 1.00 97.75 83 PRO A C 1
ATOM 665 O O . PRO A 1 83 ? 10.090 -4.625 -22.383 1.00 97.75 83 PRO A O 1
ATOM 668 N N . GLN A 1 84 ? 12.236 -5.287 -22.584 1.00 96.25 84 GLN A N 1
ATOM 669 C CA . GLN A 1 84 ? 12.800 -4.238 -21.724 1.00 96.25 84 GLN A CA 1
ATOM 670 C C . GLN A 1 84 ? 12.312 -2.831 -22.100 1.00 96.25 84 GLN A C 1
ATOM 672 O O . GLN A 1 84 ? 11.985 -2.051 -21.219 1.00 96.25 84 GLN A O 1
ATOM 677 N N . GLU A 1 85 ? 12.164 -2.534 -23.394 1.00 97.94 85 GLU A N 1
ATOM 678 C CA . GLU A 1 85 ? 11.638 -1.246 -23.870 1.00 97.94 85 GLU A CA 1
ATOM 679 C C . GLU A 1 85 ? 10.225 -0.946 -23.334 1.00 97.94 85 GLU A C 1
ATOM 681 O O . GLU A 1 85 ? 9.925 0.185 -22.953 1.00 97.94 85 GLU A O 1
ATOM 686 N N . ILE A 1 86 ? 9.361 -1.966 -23.248 1.00 97.69 86 ILE A N 1
ATOM 687 C CA . ILE A 1 86 ? 8.017 -1.826 -22.673 1.00 97.69 86 ILE A CA 1
ATOM 688 C C . ILE A 1 86 ? 8.105 -1.644 -21.157 1.00 97.69 86 ILE A C 1
ATOM 690 O O . ILE A 1 86 ? 7.390 -0.806 -20.608 1.00 97.69 86 ILE A O 1
ATOM 694 N N . LEU A 1 87 ? 8.974 -2.403 -20.482 1.00 96.81 87 LEU A N 1
ATOM 695 C CA . LEU A 1 87 ? 9.184 -2.280 -19.036 1.00 96.81 87 LEU A CA 1
ATOM 696 C C . LEU A 1 87 ? 9.680 -0.875 -18.669 1.00 96.81 87 LEU A C 1
ATOM 698 O O . LEU A 1 87 ? 9.124 -0.242 -17.773 1.00 96.81 87 LEU A O 1
ATOM 702 N N . ASP A 1 88 ? 10.646 -0.347 -19.417 1.00 97.00 88 ASP A N 1
ATOM 703 C CA . ASP A 1 88 ? 11.194 0.995 -19.226 1.00 97.00 88 ASP A CA 1
ATOM 704 C C . ASP A 1 88 ? 10.119 2.063 -19.457 1.00 97.00 88 ASP A C 1
ATOM 706 O O . ASP A 1 88 ? 9.928 2.944 -18.614 1.00 97.00 88 ASP A O 1
ATOM 710 N N . ALA A 1 89 ? 9.348 1.951 -20.546 1.00 97.50 89 ALA A N 1
ATOM 711 C CA . ALA A 1 89 ? 8.246 2.867 -20.845 1.00 97.50 89 ALA A CA 1
ATOM 712 C C . ALA A 1 89 ? 7.112 2.815 -19.800 1.00 97.50 89 ALA A C 1
ATOM 714 O O . ALA A 1 89 ? 6.434 3.820 -19.553 1.00 97.50 89 ALA A O 1
ATOM 715 N N . ALA A 1 90 ? 6.893 1.654 -19.178 1.00 97.31 90 ALA A N 1
ATOM 716 C CA . ALA A 1 90 ? 5.891 1.461 -18.137 1.00 97.31 90 ALA A CA 1
ATOM 717 C C . ALA A 1 90 ? 6.385 1.873 -16.742 1.00 97.31 90 ALA A C 1
ATOM 719 O O . ALA A 1 90 ? 5.551 2.186 -15.891 1.00 97.31 90 ALA A O 1
ATOM 720 N N . SER A 1 91 ? 7.698 1.908 -16.496 1.00 96.69 91 SER A N 1
ATOM 721 C CA . SER A 1 91 ? 8.295 2.065 -15.159 1.00 96.69 91 SER A CA 1
ATOM 722 C C . SER A 1 91 ? 7.781 3.283 -14.381 1.00 96.69 91 SER A C 1
ATOM 724 O O . SER A 1 91 ? 7.487 3.181 -13.193 1.00 96.69 91 SER A O 1
ATOM 726 N N . GLY A 1 92 ? 7.539 4.417 -15.049 1.00 97.62 92 GLY A N 1
ATOM 727 C CA . GLY A 1 92 ? 6.957 5.615 -14.423 1.00 97.62 92 GLY A CA 1
ATOM 728 C C . GLY A 1 92 ? 5.506 5.453 -13.941 1.00 97.62 92 GLY A C 1
ATOM 729 O O . GLY A 1 92 ? 4.972 6.341 -13.287 1.00 97.62 92 GLY A O 1
ATOM 730 N N . ARG A 1 93 ? 4.849 4.340 -14.278 1.00 97.06 93 ARG A N 1
ATOM 731 C CA . ARG A 1 93 ? 3.473 3.994 -13.893 1.00 97.06 93 ARG A CA 1
ATOM 732 C C . ARG A 1 93 ? 3.399 2.769 -12.994 1.00 97.06 93 ARG A C 1
ATOM 734 O O . ARG A 1 93 ? 2.544 2.748 -12.115 1.00 97.06 93 ARG A O 1
ATOM 741 N N . VAL A 1 94 ? 4.252 1.769 -13.223 1.00 98.00 94 VAL A N 1
ATOM 742 C CA . VAL A 1 94 ? 4.237 0.484 -12.494 1.00 98.00 94 VAL A CA 1
ATOM 743 C C . VAL A 1 94 ? 5.387 0.313 -11.502 1.00 98.00 94 VAL A C 1
ATOM 745 O O . VAL A 1 94 ? 5.374 -0.637 -10.724 1.00 98.00 94 VAL A O 1
ATOM 748 N N . GLY A 1 95 ? 6.361 1.221 -11.508 1.00 97.94 95 GLY A N 1
ATOM 749 C CA . GLY A 1 95 ? 7.569 1.126 -10.701 1.00 97.94 95 GLY A CA 1
ATOM 750 C C . GLY A 1 95 ? 8.608 0.188 -11.309 1.00 97.94 95 GLY A C 1
ATOM 751 O O . GLY A 1 95 ? 8.569 -0.140 -12.494 1.00 97.94 95 GLY A O 1
ATOM 752 N N . THR A 1 96 ? 9.567 -0.210 -10.480 1.00 97.81 96 THR A N 1
ATOM 753 C CA . THR A 1 96 ? 10.656 -1.139 -10.827 1.00 97.81 96 THR A CA 1
ATOM 754 C C . THR A 1 96 ? 10.643 -2.402 -9.967 1.00 97.81 96 THR A C 1
ATOM 756 O O . THR A 1 96 ? 11.492 -3.277 -10.138 1.00 97.81 96 THR A O 1
ATOM 759 N N . LEU A 1 97 ? 9.694 -2.506 -9.031 1.00 98.25 97 LEU A N 1
ATOM 760 C CA . LEU A 1 97 ? 9.414 -3.735 -8.303 1.00 98.25 97 LEU A CA 1
ATOM 761 C C . LEU A 1 97 ? 8.930 -4.815 -9.278 1.00 98.25 97 LEU A C 1
ATOM 763 O O . LEU A 1 97 ? 8.112 -4.542 -10.156 1.00 98.25 97 LEU A O 1
ATOM 767 N N . ASP A 1 98 ? 9.422 -6.041 -9.097 1.00 98.00 98 ASP A N 1
ATOM 768 C CA . ASP A 1 98 ? 8.940 -7.196 -9.850 1.00 98.00 98 ASP A CA 1
ATOM 769 C C . ASP A 1 98 ? 7.413 -7.324 -9.724 1.00 98.00 98 ASP A C 1
ATOM 771 O O . ASP A 1 98 ? 6.860 -7.254 -8.624 1.00 98.00 98 ASP A O 1
ATOM 775 N N . GLY A 1 99 ? 6.717 -7.492 -10.848 1.00 98.00 99 GLY A N 1
ATOM 776 C CA . GLY A 1 99 ? 5.265 -7.402 -10.868 1.00 98.00 99 GLY A CA 1
ATOM 777 C C . GLY A 1 99 ? 4.552 -8.555 -10.167 1.00 98.00 99 GLY A C 1
ATOM 778 O O . GLY A 1 99 ? 3.499 -8.346 -9.564 1.00 98.00 99 GLY A O 1
ATOM 779 N N . LEU A 1 100 ? 5.128 -9.760 -10.190 1.00 98.38 100 LEU A N 1
ATOM 780 C CA . LEU A 1 100 ? 4.586 -10.899 -9.446 1.00 98.38 100 LEU A CA 1
ATOM 781 C C . LEU A 1 100 ? 4.841 -10.736 -7.946 1.00 98.38 100 LEU A C 1
ATOM 783 O O . LEU A 1 100 ? 3.966 -11.047 -7.139 1.00 98.38 100 LEU A O 1
ATOM 787 N N . ARG A 1 101 ? 5.997 -10.179 -7.570 1.00 98.19 101 ARG A N 1
ATOM 788 C CA . ARG A 1 101 ? 6.297 -9.814 -6.181 1.00 98.19 101 ARG A CA 1
ATOM 789 C C . ARG A 1 101 ? 5.355 -8.733 -5.652 1.00 98.19 101 ARG A C 1
ATOM 791 O O . ARG A 1 101 ? 4.861 -8.856 -4.536 1.00 98.19 101 ARG A O 1
ATOM 798 N N . ALA A 1 102 ? 5.076 -7.701 -6.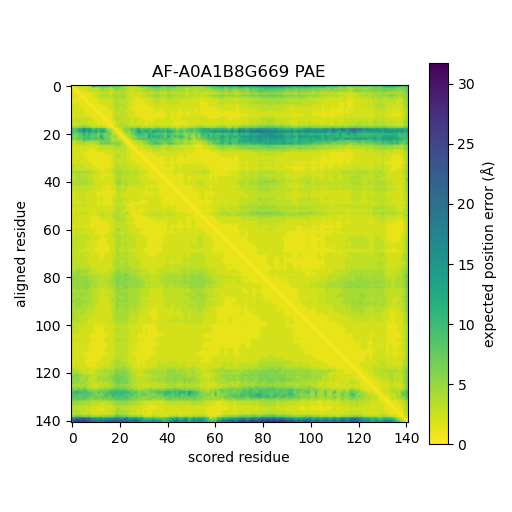446 1.00 98.38 102 ALA A N 1
ATOM 799 C CA . ALA A 1 102 ? 4.111 -6.664 -6.093 1.00 98.38 102 ALA A CA 1
ATOM 800 C C . ALA A 1 102 ? 2.714 -7.250 -5.837 1.00 98.38 102 ALA A C 1
ATOM 802 O O . ALA A 1 102 ? 2.079 -6.917 -4.836 1.00 98.38 102 ALA A O 1
ATOM 803 N N . LEU A 1 103 ? 2.261 -8.161 -6.707 1.00 98.50 103 LEU A N 1
ATOM 804 C CA . LEU A 1 103 ? 0.980 -8.846 -6.554 1.00 98.50 103 LEU A CA 1
ATOM 805 C C . LEU A 1 103 ? 0.914 -9.655 -5.249 1.00 98.50 103 LEU A C 1
ATOM 807 O O . LEU A 1 103 ? -0.061 -9.529 -4.511 1.00 98.50 103 LEU A O 1
ATOM 811 N N . ASP A 1 104 ? 1.953 -10.438 -4.951 1.00 98.12 104 ASP A N 1
ATOM 812 C CA . ASP A 1 104 ? 2.067 -11.235 -3.721 1.00 98.12 104 ASP A CA 1
ATOM 813 C C . ASP A 1 104 ? 2.000 -10.361 -2.456 1.00 98.12 104 ASP A C 1
ATOM 815 O O . ASP A 1 104 ? 1.213 -10.627 -1.541 1.00 98.12 104 ASP A O 1
ATOM 819 N N . ILE A 1 105 ? 2.745 -9.251 -2.442 1.00 98.44 105 ILE A N 1
ATOM 820 C CA . ILE A 1 105 ? 2.717 -8.270 -1.351 1.00 98.44 105 ILE A CA 1
ATOM 821 C C . ILE A 1 105 ? 1.299 -7.724 -1.164 1.00 98.44 105 ILE A C 1
ATOM 823 O O . ILE A 1 105 ? 0.723 -7.830 -0.079 1.00 98.44 105 ILE A O 1
ATOM 827 N N . VAL A 1 106 ? 0.706 -7.153 -2.218 1.00 98.25 106 VAL A N 1
ATOM 828 C CA . VAL A 1 106 ? -0.612 -6.508 -2.129 1.00 98.25 106 VAL A CA 1
ATOM 829 C C . VAL A 1 106 ? -1.675 -7.511 -1.677 1.00 98.25 106 VAL A C 1
ATOM 831 O O . VAL A 1 106 ? -2.460 -7.203 -0.778 1.00 98.25 106 VAL A O 1
ATOM 834 N N . GLN A 1 107 ? -1.676 -8.729 -2.227 1.00 98.06 107 GLN A N 1
ATOM 835 C CA . GLN A 1 107 ? -2.601 -9.785 -1.813 1.00 98.06 107 GLN A CA 1
ATOM 836 C C . GLN A 1 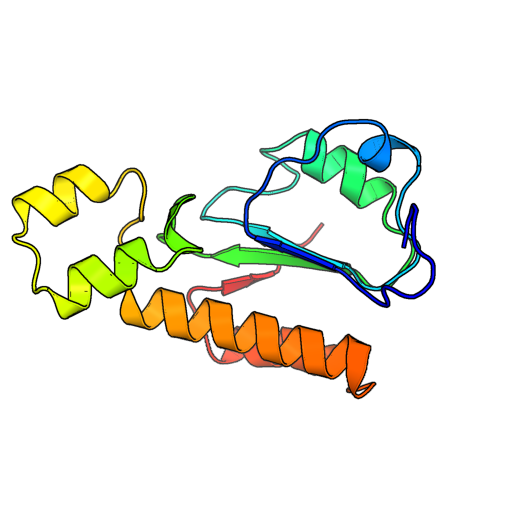107 ? -2.418 -10.166 -0.344 1.00 98.06 107 GLN A C 1
ATOM 838 O O . GLN A 1 107 ? -3.410 -10.262 0.382 1.00 98.06 107 GLN A O 1
ATOM 843 N N . THR A 1 108 ? -1.179 -10.322 0.120 1.00 98.00 108 THR A N 1
ATOM 844 C CA . THR A 1 108 ? -0.898 -10.690 1.511 1.00 98.00 108 THR A CA 1
ATOM 845 C C . THR A 1 108 ? -1.422 -9.636 2.486 1.00 98.00 108 THR A C 1
ATOM 847 O O . THR A 1 108 ? -2.113 -9.977 3.450 1.00 98.00 108 THR A O 1
ATOM 850 N N . TYR A 1 109 ? -1.204 -8.347 2.210 1.00 98.06 109 TYR A N 1
ATOM 851 C CA . TYR A 1 109 ? -1.728 -7.263 3.050 1.00 98.06 109 TYR A CA 1
ATOM 852 C C . TYR A 1 109 ? -3.255 -7.153 3.007 1.00 98.06 109 TYR A C 1
ATOM 854 O O . TYR A 1 109 ? -3.883 -6.919 4.044 1.00 98.06 109 TYR A O 1
ATOM 862 N N . VAL A 1 110 ? -3.872 -7.367 1.840 1.00 98.06 110 VAL A N 1
ATOM 863 C CA . VAL A 1 110 ? -5.336 -7.409 1.717 1.00 98.06 110 VAL A CA 1
ATOM 864 C C . VAL A 1 110 ? -5.909 -8.554 2.550 1.00 98.06 110 VAL A C 1
ATOM 866 O O . VAL A 1 110 ? -6.838 -8.335 3.327 1.00 98.06 110 VAL A O 1
ATOM 869 N N . VAL A 1 111 ? -5.341 -9.758 2.453 1.00 97.69 111 VAL A N 1
ATOM 870 C CA . VAL A 1 111 ? -5.777 -10.923 3.236 1.00 97.69 111 VAL A CA 1
ATOM 871 C C . VAL A 1 111 ? -5.588 -10.682 4.733 1.00 97.69 111 VAL A C 1
ATOM 873 O O . VAL A 1 111 ? -6.517 -10.919 5.507 1.00 97.69 111 VAL A O 1
ATOM 876 N N . ALA A 1 112 ? -4.439 -10.150 5.151 1.00 97.44 112 ALA A N 1
ATOM 877 C CA . ALA A 1 112 ? -4.164 -9.845 6.552 1.00 97.44 112 ALA A CA 1
ATOM 878 C C . ALA A 1 112 ? -5.146 -8.802 7.122 1.00 97.44 112 ALA A C 1
ATOM 880 O O . ALA A 1 112 ? -5.640 -8.950 8.244 1.00 97.44 112 ALA A O 1
ATOM 881 N N . PHE A 1 113 ? -5.503 -7.779 6.339 1.00 97.94 113 PHE A N 1
ATOM 882 C CA . PHE A 1 113 ? -6.522 -6.806 6.732 1.00 97.94 113 PHE A CA 1
ATOM 883 C C . PHE A 1 113 ? -7.930 -7.415 6.784 1.00 97.94 113 PHE A C 1
ATOM 885 O O . PHE A 1 113 ? -8.690 -7.140 7.715 1.00 97.94 113 PHE A O 1
ATOM 892 N N . LEU A 1 114 ? -8.293 -8.273 5.826 1.00 98.00 114 LEU A N 1
ATOM 893 C CA . LEU A 1 114 ? -9.568 -8.994 5.856 1.00 98.00 114 LEU A CA 1
ATOM 894 C C . LEU A 1 114 ? -9.671 -9.901 7.087 1.00 98.00 114 LEU A C 1
ATOM 896 O O . LEU A 1 114 ? -10.717 -9.948 7.732 1.00 98.00 114 LEU A O 1
ATOM 900 N N . ASP A 1 115 ? -8.584 -10.564 7.469 1.00 97.50 115 ASP A N 1
ATOM 901 C CA . ASP A 1 115 ? -8.507 -11.362 8.690 1.00 97.50 115 ASP A CA 1
ATOM 902 C C . ASP A 1 115 ? -8.694 -10.520 9.964 1.00 97.50 115 ASP A C 1
ATOM 904 O O . ASP A 1 115 ? -9.357 -10.962 10.907 1.00 97.50 115 ASP A O 1
ATOM 908 N N . LEU A 1 116 ? -8.166 -9.294 9.994 1.00 96.50 116 LEU A N 1
ATOM 909 C CA . LEU A 1 116 ? -8.426 -8.343 11.076 1.00 96.50 116 LEU A CA 1
ATOM 910 C C . LEU A 1 116 ? -9.924 -8.010 11.175 1.00 96.50 116 LEU A C 1
ATOM 912 O O . LEU A 1 116 ? -10.511 -8.121 12.253 1.00 96.50 116 LEU A O 1
ATOM 916 N N . VAL A 1 117 ? -10.559 -7.606 10.071 1.00 96.88 117 VAL A N 1
ATOM 917 C CA . VAL A 1 117 ? -11.916 -7.025 10.122 1.00 96.88 117 VAL A CA 1
ATOM 918 C C . VAL A 1 117 ? -13.048 -8.053 10.063 1.00 96.88 117 VAL A C 1
ATOM 920 O O . VAL A 1 117 ? -14.124 -7.783 10.594 1.00 96.88 117 VAL A O 1
ATOM 923 N N . LEU A 1 118 ? -12.827 -9.222 9.451 1.00 97.62 118 LEU A N 1
ATOM 924 C CA . LEU A 1 118 ? -13.835 -10.283 9.299 1.00 97.62 118 LEU A CA 1
ATOM 925 C C . LEU A 1 118 ? -13.638 -11.452 10.266 1.00 97.62 118 LEU A C 1
ATOM 927 O O . LEU A 1 118 ? -14.609 -12.120 10.612 1.00 97.62 118 LEU A O 1
ATOM 931 N N . ARG A 1 119 ? -12.396 -11.727 10.685 1.00 96.88 119 ARG A N 1
ATOM 932 C CA . ARG A 1 119 ? -12.080 -12.837 11.603 1.00 96.88 119 ARG A CA 1
ATOM 933 C C . ARG A 1 119 ? -11.600 -12.377 12.974 1.00 96.88 119 ARG A C 1
ATOM 935 O O . ARG A 1 119 ? -11.256 -13.221 13.797 1.00 96.88 119 ARG A O 1
ATOM 942 N N . HIS A 1 120 ? -11.568 -11.068 13.223 1.00 94.31 120 HIS A N 1
ATOM 943 C CA . HIS A 1 120 ? -11.149 -10.479 14.495 1.00 94.31 120 HIS A CA 1
ATOM 944 C C . HIS A 1 120 ? -9.743 -10.915 14.939 1.00 94.31 120 HIS A C 1
ATOM 946 O O . HIS A 1 120 ? -9.471 -11.031 16.137 1.00 94.31 120 HIS A O 1
ATOM 952 N N . LYS A 1 121 ? -8.836 -11.172 13.983 1.00 95.25 121 LYS A N 1
ATOM 953 C CA . LYS A 1 121 ? -7.436 -11.465 14.311 1.00 95.25 121 LYS A CA 1
ATOM 954 C C . LYS A 1 121 ? -6.766 -10.250 14.954 1.00 95.25 121 LYS A C 1
ATOM 956 O O . LYS A 1 121 ? -7.175 -9.106 14.766 1.00 95.25 121 LYS A O 1
ATOM 961 N N . ASN A 1 122 ? -5.705 -10.507 15.718 1.00 94.56 122 ASN A N 1
ATOM 962 C CA . ASN A 1 122 ? -4.935 -9.448 16.358 1.00 94.56 122 ASN A CA 1
ATOM 963 C C . ASN A 1 122 ? -4.304 -8.525 15.289 1.00 94.56 122 ASN A C 1
ATOM 965 O O . ASN A 1 122 ? -3.635 -9.046 14.393 1.00 94.56 122 ASN A O 1
ATOM 969 N N . PRO A 1 123 ? -4.431 -7.186 15.393 1.00 91.06 123 PRO A N 1
ATOM 970 C CA . PRO A 1 123 ? -3.868 -6.259 14.407 1.00 91.06 123 PRO A CA 1
ATOM 971 C C . PRO A 1 123 ? -2.348 -6.353 14.217 1.00 91.06 123 PRO A C 1
ATOM 973 O O . PRO A 1 123 ? -1.821 -5.883 13.208 1.00 91.06 123 PRO A O 1
ATOM 976 N N . LYS A 1 124 ? -1.633 -6.985 15.160 1.00 91.69 124 LYS A N 1
ATOM 977 C CA . LYS A 1 124 ? -0.206 -7.304 15.028 1.00 91.69 124 LYS A CA 1
ATOM 978 C C . LYS A 1 124 ? 0.118 -8.116 13.774 1.00 91.69 124 LYS A C 1
ATOM 980 O O . LYS A 1 124 ? 1.246 -8.009 13.312 1.00 91.69 124 LYS A O 1
ATOM 985 N N . ILE A 1 125 ? -0.839 -8.854 13.201 1.00 90.81 125 ILE A N 1
ATOM 986 C CA . ILE A 1 125 ? -0.623 -9.607 11.958 1.00 90.81 125 ILE A CA 1
ATOM 987 C C . ILE A 1 125 ? -0.131 -8.701 10.819 1.00 90.81 125 ILE A C 1
ATOM 989 O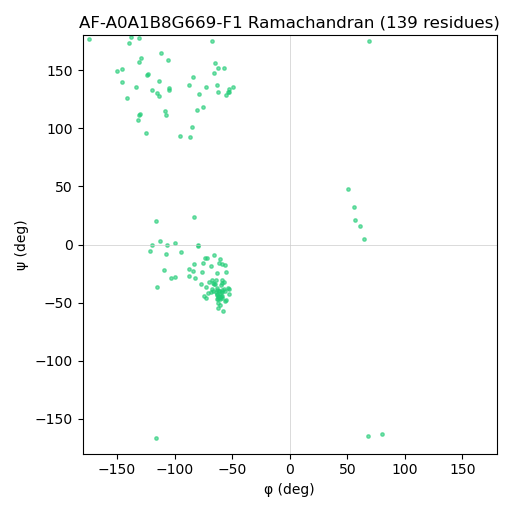 O . ILE A 1 125 ? 0.833 -9.053 10.160 1.00 90.81 125 ILE A O 1
ATOM 993 N N . LEU A 1 126 ? -0.669 -7.481 10.684 1.00 92.75 126 LEU A N 1
ATOM 994 C CA . LEU A 1 126 ? -0.225 -6.520 9.661 1.00 92.75 126 LEU A CA 1
ATOM 995 C C . LEU A 1 126 ? 1.210 -6.025 9.898 1.00 92.75 126 LEU A C 1
ATOM 997 O O . LEU A 1 126 ? 1.927 -5.757 8.943 1.00 92.75 126 LEU A O 1
ATOM 1001 N N . HIS A 1 127 ? 1.635 -5.904 11.160 1.00 88.38 127 HIS A N 1
ATOM 1002 C CA . HIS A 1 127 ? 3.002 -5.492 11.502 1.00 88.38 127 HIS A CA 1
ATOM 1003 C C . HIS A 1 127 ? 3.991 -6.646 11.322 1.00 88.38 127 HIS A C 1
ATOM 1005 O O . HIS A 1 127 ? 5.134 -6.429 10.945 1.00 88.38 127 HIS A O 1
ATOM 1011 N N . GLN A 1 128 ? 3.557 -7.878 11.587 1.00 86.88 128 GLN A N 1
ATOM 1012 C CA . GLN A 1 128 ? 4.365 -9.076 11.370 1.00 86.88 128 GLN A CA 1
ATOM 1013 C C . GLN A 1 128 ? 4.621 -9.301 9.880 1.00 86.88 128 GLN A C 1
ATOM 1015 O O . GLN A 1 128 ? 5.753 -9.589 9.514 1.00 86.88 128 GLN A O 1
ATOM 1020 N N . THR A 1 129 ? 3.618 -9.064 9.030 1.00 85.62 129 THR A N 1
ATOM 1021 C CA . THR A 1 129 ? 3.763 -9.123 7.571 1.00 85.62 129 THR A CA 1
ATOM 1022 C C . THR A 1 129 ? 4.851 -8.172 7.054 1.00 85.62 129 THR A C 1
ATOM 1024 O O . THR A 1 129 ? 5.568 -8.523 6.129 1.00 85.62 129 THR A O 1
ATOM 1027 N N . VAL A 1 130 ? 5.074 -7.017 7.696 1.00 82.06 130 VAL A N 1
ATOM 1028 C CA . VAL A 1 130 ? 6.175 -6.099 7.322 1.00 82.06 130 VAL A CA 1
ATOM 1029 C C . VAL A 1 130 ? 7.543 -6.773 7.438 1.00 82.06 130 VAL A C 1
ATOM 1031 O O . VAL A 1 130 ? 8.415 -6.542 6.610 1.00 82.06 130 VAL A O 1
ATOM 1034 N N . ALA A 1 131 ? 7.738 -7.659 8.417 1.00 83.00 131 ALA A N 1
ATOM 1035 C CA . ALA A 1 131 ? 9.002 -8.378 8.565 1.00 83.00 131 ALA A CA 1
ATOM 1036 C C . ALA A 1 131 ? 9.261 -9.392 7.430 1.00 83.00 131 ALA A C 1
ATOM 1038 O O . ALA A 1 131 ? 10.401 -9.809 7.241 1.00 83.00 131 ALA A O 1
ATOM 1039 N N . GLU A 1 132 ? 8.226 -9.786 6.683 1.00 90.44 132 GLU A N 1
ATOM 1040 C CA . GLU A 1 132 ? 8.314 -10.720 5.550 1.00 90.44 132 GLU A CA 1
ATOM 1041 C C . GLU A 1 132 ? 8.633 -10.004 4.224 1.00 90.44 132 GLU A C 1
ATOM 1043 O O . GLU A 1 132 ? 9.148 -10.620 3.284 1.0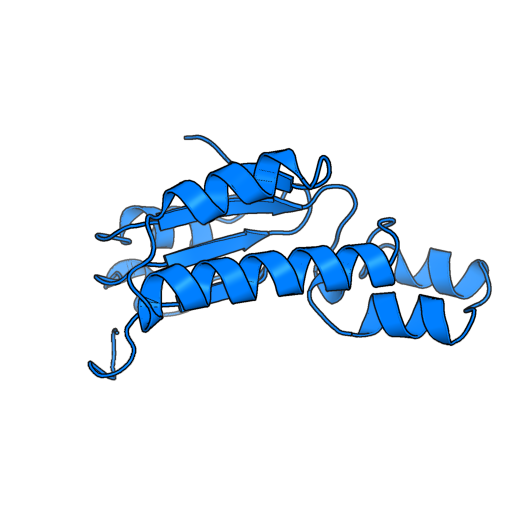0 90.44 132 GLU A O 1
ATOM 1048 N N . PHE A 1 133 ? 8.360 -8.697 4.151 1.00 95.19 133 PHE A N 1
ATOM 1049 C CA . PHE A 1 133 ? 8.492 -7.889 2.941 1.00 95.19 133 PHE A CA 1
ATOM 1050 C C . PHE A 1 133 ? 9.396 -6.675 3.185 1.00 95.19 133 PHE A C 1
ATOM 1052 O O . PHE A 1 133 ? 8.909 -5.638 3.638 1.00 95.19 133 PHE A O 1
ATOM 1059 N N . PRO A 1 134 ? 10.701 -6.746 2.851 1.00 95.31 134 PRO A N 1
ATOM 1060 C CA . PRO A 1 134 ? 11.603 -5.597 2.973 1.00 95.31 134 PRO A CA 1
ATOM 1061 C C . PRO A 1 134 ? 11.191 -4.404 2.097 1.00 95.31 134 PRO A C 1
ATOM 1063 O O . PRO A 1 134 ? 11.689 -3.298 2.290 1.00 95.31 134 PRO A O 1
ATOM 1066 N N . GLU A 1 135 ? 10.314 -4.619 1.116 1.00 97.75 135 GLU A N 1
ATOM 1067 C CA . GLU A 1 135 ? 9.750 -3.577 0.267 1.00 97.75 135 GLU A CA 1
ATOM 1068 C C . GLU A 1 135 ? 8.684 -2.737 0.979 1.00 97.75 135 GLU A C 1
ATOM 1070 O O . GLU A 1 135 ? 8.343 -1.667 0.483 1.00 97.75 135 GLU A O 1
ATOM 1075 N N . VAL A 1 136 ? 8.145 -3.196 2.111 1.00 97.81 136 VAL A N 1
ATOM 1076 C CA . VAL A 1 136 ? 7.073 -2.497 2.822 1.00 97.81 136 VAL A CA 1
ATOM 1077 C C . VAL A 1 136 ? 7.608 -1.815 4.068 1.00 97.81 136 VAL A C 1
ATOM 1079 O O . VAL A 1 136 ? 8.334 -2.404 4.865 1.00 97.81 136 VAL A O 1
ATOM 1082 N N . SER A 1 137 ? 7.206 -0.566 4.267 1.00 95.75 137 SER A N 1
ATOM 1083 C CA . SER A 1 137 ? 7.488 0.194 5.479 1.00 95.75 137 SER A CA 1
ATOM 1084 C C . SER A 1 137 ? 6.200 0.679 6.127 1.00 95.75 137 SER A C 1
ATOM 1086 O O . SER A 1 137 ? 5.218 0.990 5.452 1.00 95.75 137 SER A O 1
AT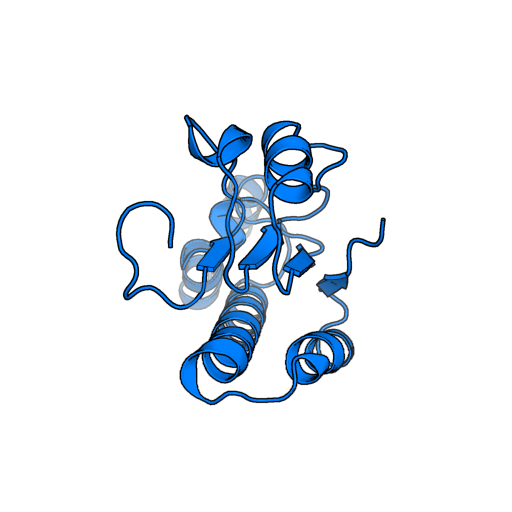OM 1088 N N . ILE A 1 138 ? 6.209 0.753 7.457 1.00 95.38 138 ILE A N 1
ATOM 1089 C CA . ILE A 1 138 ? 5.207 1.520 8.195 1.00 95.38 138 ILE A CA 1
ATOM 1090 C C . ILE A 1 138 ? 5.611 2.987 8.097 1.00 95.38 138 ILE A C 1
ATOM 1092 O O . ILE A 1 138 ? 6.765 3.337 8.353 1.00 95.38 138 ILE A O 1
ATOM 1096 N N . VAL A 1 139 ? 4.666 3.837 7.709 1.00 92.19 139 VAL A N 1
ATOM 1097 C CA . VAL A 1 139 ? 4.877 5.283 7.692 1.00 92.19 139 VAL A CA 1
ATOM 1098 C C . VAL A 1 139 ? 4.532 5.805 9.082 1.00 92.19 139 VAL A C 1
ATOM 1100 O O . VAL A 1 139 ? 3.370 6.060 9.396 1.00 92.19 139 VAL A O 1
ATOM 1103 N N . ASP A 1 140 ? 5.545 5.901 9.939 1.00 67.94 140 ASP A N 1
ATOM 1104 C CA . ASP A 1 140 ? 5.374 6.433 11.287 1.00 67.94 140 ASP A CA 1
ATOM 1105 C C . ASP A 1 140 ? 5.164 7.957 11.253 1.00 67.94 140 ASP A C 1
ATOM 1107 O O . ASP A 1 140 ? 5.881 8.696 10.569 1.00 67.94 140 ASP A O 1
ATOM 1111 N N . LYS A 1 141 ? 4.191 8.423 12.041 1.00 56.28 141 LYS A N 1
ATOM 1112 C CA . LYS A 1 141 ? 4.079 9.807 12.511 1.00 56.28 141 LYS A CA 1
ATOM 1113 C C . LYS A 1 141 ? 3.797 9.820 14.005 1.00 56.28 141 LYS A C 1
ATOM 1115 O O . LYS A 1 141 ? 2.813 9.160 14.412 1.00 56.28 141 LYS A O 1
#

Mean predicted aligned error: 3.25 Å

Sequence (141 aa):
MLRDKRIVGGINLDGSFFSTVMNKGLDRPFLIFGHENKTQATDDSWAETWSHLRSWKLELGLAKSQHYTFSDLPALLNVLHAPQEILDAASGRVGTLDGLRALDIVQTYVVAFLDLVLRHKNPKILHQTVAEFPEVSIVDK

Radius of gyration: 15.71 Å; Cα contacts (8 Å, |Δi|>4): 224; chains: 1; bounding box: 36×30×40 Å

Nearest PDB structures (foldseek):
  5yae-assembly1_A  TM=8.588E-01  e=6.339E-10  Streptomyces cinnamoneus
  5ye7-assembly1_A  TM=7.605E-01  e=1.006E-05  Homo sapiens
  5ye9-assembly1_A  TM=7.616E-01  e=1.148E-05  Homo sapiens
  3f96-assembly2_B  TM=7.518E-01  e=1.332E-04  Homo sapiens
  6ecf-assembly6_F  TM=4.969E-01  e=5.618E-01  Streptomyces tsusimaensis

pLDDT: mean 94.34, std 6.91, range [56.28, 98.69]

Secondary structure (DSSP, 8-state):
--S-TT---EEEESPPP-TTHHHH-B-S-EEEEEETT-STTT-HHHHHHHHTB-SSEEEEEETT--GGGGSSHHHHHHHTT--HHHHHHHHHHH-SS-HHHHHHHHHHHHHHHHHHHHH---THHHHHHHTT-TTEEE---

InterPro domains:
  IPR029058 Alpha/Beta hydrolase fold [G3DSA:3.40.50.1820] (1-138)